Protein AF-A0A4Q5YPZ2-F1 (afdb_monomer_lite)

Foldseek 3Di:
DQVVLVVLLVVLVVLLVVLVVCLPVPVVVPDPPVVSVVVSVVSSVVVCVVSVVVCCVVPPQPDPVSVVVSVVSSVVVVCCCQVVVCVVVVHDPVRSVVD

Radius of gyration: 15.44 Å; chains: 1; bounding box: 38×21×40 Å

Secondary structure (DSSP, 8-state):
-HHHHHHTTHHHHHHHHHHHHHIIIIITTTS-HHHHHHHHHHHHHHHHHHHHHHHHHHS--SSHHHHHHHHHHHHHHHHHHHHHHHHHTT--HHHHHH-

Structure (mmCIF, N/CA/C/O backbone):
data_AF-A0A4Q5YPZ2-F1
#
_entry.id   AF-A0A4Q5YPZ2-F1
#
loop_
_atom_site.group_PDB
_atom_site.id
_atom_site.type_symbol
_atom_site.label_atom_id
_atom_site.label_alt_id
_atom_site.label_comp_id
_atom_site.label_asym_id
_atom_site.label_entity_id
_atom_site.label_seq_id
_atom_site.pdbx_PDB_ins_code
_atom_site.Cartn_x
_atom_site.Cartn_y
_atom_site.Cartn_z
_atom_site.occupancy
_atom_site.B_iso_or_equiv
_atom_site.auth_seq_id
_atom_site.auth_comp_id
_atom_site.auth_asym_id
_atom_site.auth_atom_id
_atom_site.pdbx_PDB_model_num
ATOM 1 N N . MET A 1 1 ? 12.540 3.734 -14.340 1.00 77.44 1 MET A N 1
ATOM 2 C CA . MET A 1 1 ? 11.725 2.545 -13.996 1.00 77.44 1 MET A CA 1
ATOM 3 C C . MET A 1 1 ? 11.141 2.666 -12.594 1.00 77.44 1 MET A C 1
ATOM 5 O O . MET A 1 1 ? 9.938 2.852 -12.491 1.00 77.44 1 MET A O 1
ATOM 9 N N . LEU A 1 2 ? 11.954 2.670 -11.532 1.00 85.50 2 LEU A N 1
ATOM 10 C CA . LEU A 1 2 ? 11.443 2.626 -10.153 1.00 85.50 2 LEU A CA 1
ATOM 11 C C . LEU A 1 2 ? 10.591 3.818 -9.717 1.00 85.50 2 LEU A C 1
ATOM 13 O O . LEU A 1 2 ? 9.527 3.614 -9.150 1.00 85.50 2 LEU A O 1
ATOM 17 N N . VAL A 1 3 ? 10.997 5.045 -10.053 1.00 92.81 3 VAL A N 1
ATOM 18 C CA . VAL A 1 3 ? 10.219 6.257 -9.727 1.00 92.81 3 VAL A CA 1
ATOM 19 C C . VAL A 1 3 ? 8.802 6.189 -10.304 1.00 92.81 3 VAL A C 1
ATOM 21 O O . VAL A 1 3 ? 7.842 6.543 -9.633 1.00 92.81 3 VAL A O 1
ATOM 24 N N . LYS A 1 4 ? 8.648 5.657 -11.523 1.00 94.38 4 LYS A N 1
ATOM 25 C CA . LYS A 1 4 ? 7.330 5.454 -12.135 1.00 94.38 4 LYS A CA 1
ATOM 26 C C . LYS A 1 4 ? 6.474 4.505 -11.295 1.00 94.38 4 LYS A C 1
ATOM 28 O O . LYS A 1 4 ? 5.333 4.835 -11.006 1.00 94.38 4 LYS A O 1
ATOM 33 N N . TYR A 1 5 ? 7.015 3.3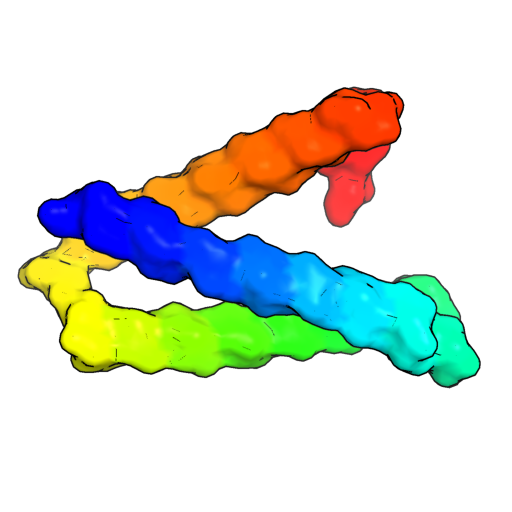60 -10.883 1.00 94.81 5 TYR A N 1
ATOM 34 C CA . TYR A 1 5 ? 6.274 2.413 -10.046 1.00 94.81 5 TYR A CA 1
ATOM 35 C C . TYR A 1 5 ? 6.019 2.945 -8.632 1.00 94.81 5 TYR A C 1
ATOM 37 O O . TYR A 1 5 ? 4.965 2.659 -8.077 1.00 94.81 5 TYR A O 1
ATOM 45 N N . ALA A 1 6 ? 6.903 3.780 -8.081 1.00 95.94 6 ALA A N 1
ATOM 46 C CA . ALA A 1 6 ? 6.646 4.495 -6.831 1.00 95.94 6 ALA A CA 1
ATOM 47 C C . ALA A 1 6 ? 5.456 5.465 -6.963 1.00 95.94 6 ALA A C 1
ATOM 49 O O . ALA A 1 6 ? 4.599 5.516 -6.089 1.00 95.94 6 ALA A O 1
ATOM 50 N N . LEU A 1 7 ? 5.340 6.190 -8.080 1.00 96.69 7 LEU A N 1
ATOM 51 C CA . LEU A 1 7 ? 4.176 7.049 -8.340 1.00 96.69 7 LEU A CA 1
ATOM 52 C C . LEU A 1 7 ? 2.893 6.233 -8.542 1.00 96.69 7 LEU A C 1
ATOM 54 O O . LEU A 1 7 ? 1.832 6.624 -8.064 1.00 96.69 7 LEU A O 1
ATOM 58 N N . LEU A 1 8 ? 2.992 5.071 -9.194 1.00 96.88 8 LEU A N 1
ATOM 59 C CA . LEU A 1 8 ? 1.876 4.134 -9.361 1.00 96.88 8 LEU A CA 1
ATOM 60 C C . LEU A 1 8 ? 1.464 3.441 -8.054 1.00 96.88 8 LEU A C 1
ATOM 62 O O . LEU A 1 8 ? 0.440 2.766 -8.027 1.00 96.88 8 LEU A O 1
ATOM 66 N N . TRP A 1 9 ? 2.201 3.613 -6.961 1.00 97.62 9 TRP A N 1
ATOM 67 C CA . TRP A 1 9 ? 1.749 3.178 -5.642 1.00 97.62 9 TRP A CA 1
ATOM 68 C C . TRP A 1 9 ? 0.764 4.173 -5.003 1.00 97.62 9 TRP A C 1
ATOM 70 O O . TRP A 1 9 ? -0.123 3.755 -4.266 1.00 97.62 9 TRP A O 1
ATOM 80 N N . LEU A 1 10 ? 0.821 5.467 -5.343 1.00 97.25 10 LEU A N 1
ATOM 81 C CA . LEU A 1 10 ? -0.046 6.490 -4.736 1.00 97.25 10 LEU A CA 1
ATOM 82 C C . LEU A 1 10 ? -1.554 6.220 -4.904 1.00 97.25 10 LEU A C 1
ATOM 84 O 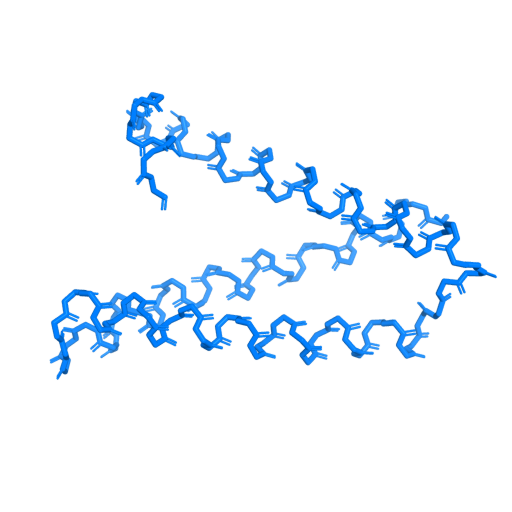O . LEU A 1 10 ? -2.286 6.391 -3.930 1.00 97.25 10 LEU A O 1
ATOM 88 N N . PRO A 1 11 ? -2.065 5.750 -6.061 1.00 97.56 11 PRO A N 1
ATOM 89 C CA . PRO A 1 11 ? -3.475 5.380 -6.170 1.00 97.56 11 PRO A CA 1
ATOM 90 C C . PRO A 1 11 ? -3.885 4.239 -5.230 1.00 97.56 11 PRO A C 1
ATOM 92 O O . PRO A 1 11 ? -5.029 4.215 -4.782 1.00 97.56 11 PRO A O 1
ATOM 95 N N . MET A 1 12 ? -2.967 3.332 -4.866 1.00 97.19 12 MET A N 1
ATOM 96 C CA . MET A 1 12 ? -3.262 2.279 -3.887 1.00 97.19 12 MET A CA 1
ATOM 97 C C . MET A 1 12 ? -3.524 2.852 -2.493 1.00 97.19 12 MET A C 1
ATOM 99 O O . MET A 1 12 ? -4.379 2.323 -1.787 1.00 97.19 12 MET A O 1
ATOM 103 N N . LEU A 1 13 ? -2.885 3.967 -2.117 1.00 96.19 13 LEU A N 1
ATOM 104 C CA . LEU A 1 13 ? -3.229 4.672 -0.877 1.00 96.19 13 LEU A CA 1
ATOM 105 C C . LEU A 1 13 ? -4.670 5.176 -0.898 1.00 96.19 13 LEU A C 1
ATOM 107 O O . LEU A 1 13 ? -5.396 5.009 0.077 1.00 96.19 13 LEU A O 1
ATOM 111 N N . ILE A 1 14 ? -5.095 5.774 -2.013 1.00 96.94 14 ILE A N 1
ATOM 112 C CA . ILE A 1 14 ? -6.461 6.286 -2.162 1.00 96.94 14 ILE A CA 1
ATOM 113 C C . ILE A 1 14 ? -7.456 5.129 -2.046 1.00 96.94 14 ILE A C 1
ATOM 115 O O . ILE A 1 14 ? -8.415 5.225 -1.284 1.00 96.94 14 ILE A O 1
ATOM 119 N N . ILE A 1 15 ? -7.189 4.013 -2.732 1.00 97.88 15 ILE A N 1
ATOM 120 C CA . ILE A 1 15 ? -8.003 2.794 -2.650 1.00 97.88 15 ILE A CA 1
ATOM 121 C C . ILE A 1 15 ? -8.082 2.287 -1.200 1.00 97.88 15 ILE A C 1
ATOM 123 O O . ILE A 1 15 ? -9.177 2.010 -0.713 1.00 97.88 15 ILE A O 1
ATOM 127 N N . ALA A 1 16 ? -6.955 2.209 -0.486 1.00 96.25 16 ALA A N 1
ATOM 128 C CA . ALA A 1 16 ? -6.914 1.746 0.901 1.00 96.25 16 ALA A CA 1
ATOM 129 C C . ALA A 1 16 ? -7.703 2.662 1.850 1.00 96.25 16 ALA A C 1
ATOM 131 O O . ALA A 1 16 ? -8.487 2.180 2.670 1.00 96.25 16 ALA A O 1
ATOM 132 N N . ILE A 1 17 ? -7.551 3.981 1.704 1.00 94.75 17 ILE A N 1
ATOM 133 C CA . ILE A 1 17 ? -8.291 4.974 2.488 1.00 94.75 17 ILE A CA 1
ATOM 134 C C . ILE A 1 17 ? -9.791 4.838 2.215 1.00 94.75 17 ILE A C 1
ATOM 136 O O . ILE A 1 17 ? -10.571 4.691 3.155 1.00 94.75 17 ILE A O 1
ATOM 140 N N . MET A 1 18 ? -10.203 4.817 0.943 1.00 97.50 18 MET A N 1
ATOM 141 C CA . MET A 1 18 ? -11.606 4.643 0.554 1.00 97.50 18 MET A CA 1
ATOM 142 C C . MET A 1 18 ? -12.192 3.331 1.083 1.00 97.50 18 MET A C 1
ATOM 144 O O . MET A 1 18 ? -13.334 3.317 1.535 1.00 97.50 18 MET A O 1
ATOM 148 N N . ASN A 1 19 ? -11.415 2.247 1.088 1.00 97.12 19 ASN A N 1
ATOM 149 C CA . ASN A 1 19 ? -11.832 0.975 1.668 1.00 97.12 19 ASN A CA 1
ATOM 150 C C . ASN A 1 19 ? -12.043 1.068 3.190 1.00 97.12 19 ASN A C 1
ATOM 152 O O . ASN A 1 19 ? -13.027 0.543 3.712 1.00 97.12 19 ASN A O 1
ATOM 156 N N . GLY A 1 20 ? -11.171 1.790 3.900 1.00 94.38 20 GLY A N 1
ATOM 157 C CA . GLY A 1 20 ? -11.356 2.095 5.320 1.00 94.38 20 GLY A CA 1
ATOM 158 C C . GLY A 1 20 ? -12.622 2.916 5.587 1.00 94.38 20 GLY A C 1
ATOM 159 O O . GLY A 1 20 ? -13.386 2.589 6.495 1.00 94.38 20 GLY A O 1
ATOM 160 N N . PHE A 1 21 ? -12.897 3.927 4.753 1.00 95.31 21 PHE A N 1
ATOM 161 C CA . PHE A 1 21 ? -14.149 4.691 4.805 1.00 95.31 21 PHE A CA 1
ATOM 162 C C . PHE A 1 21 ? -15.371 3.801 4.545 1.00 95.31 21 PHE A C 1
ATOM 164 O O . PHE A 1 21 ? -16.349 3.863 5.290 1.00 95.31 21 PHE A O 1
ATOM 171 N N . LEU A 1 22 ? -15.317 2.941 3.524 1.00 95.19 22 LEU A N 1
ATOM 172 C CA . LEU A 1 22 ? -16.392 2.001 3.211 1.00 95.19 22 LEU A CA 1
ATOM 173 C C . LEU A 1 22 ? -16.687 1.087 4.410 1.00 95.19 22 LEU A C 1
ATOM 175 O O . LEU A 1 22 ? -17.848 0.902 4.782 1.00 95.19 22 LEU A O 1
ATOM 179 N N . ARG A 1 23 ? -15.640 0.569 5.061 1.00 95.75 23 ARG A N 1
ATOM 180 C CA . ARG A 1 23 ? -15.772 -0.255 6.264 1.00 95.75 23 ARG A CA 1
ATOM 181 C C . ARG A 1 23 ? -16.472 0.492 7.391 1.00 95.75 23 ARG A C 1
ATOM 183 O O . ARG A 1 23 ? -17.477 0.003 7.903 1.00 95.75 23 ARG A O 1
ATOM 190 N N . GLU A 1 24 ? -15.950 1.657 7.764 1.00 95.25 24 GLU A N 1
ATOM 191 C CA . GLU A 1 24 ? -16.396 2.367 8.964 1.00 95.25 24 GLU A CA 1
ATOM 192 C C . GLU A 1 24 ? -17.800 2.960 8.803 1.00 95.25 24 GLU A C 1
ATOM 194 O O . GLU A 1 24 ? -18.636 2.840 9.695 1.00 95.25 24 GLU A O 1
ATOM 199 N N . PHE A 1 25 ? -18.094 3.561 7.648 1.00 94.56 25 PHE A N 1
ATOM 200 C CA . PHE A 1 25 ? -19.335 4.314 7.460 1.00 94.56 25 PHE A CA 1
ATOM 201 C C . PHE A 1 25 ? -20.485 3.498 6.869 1.00 94.56 25 PHE A C 1
ATOM 203 O O . PHE A 1 25 ? -21.640 3.922 6.998 1.00 94.56 25 PHE A O 1
ATOM 210 N N . PHE A 1 26 ? -20.200 2.354 6.239 1.00 93.69 26 PHE A N 1
ATOM 211 C CA . PHE A 1 26 ? -21.215 1.535 5.574 1.00 93.69 26 PHE A CA 1
ATOM 212 C C . PHE A 1 26 ? -21.257 0.104 6.108 1.00 93.69 26 PHE A C 1
ATOM 214 O O . PHE A 1 26 ? -22.321 -0.334 6.537 1.00 93.69 26 PHE A O 1
ATOM 221 N N . ILE A 1 27 ? -20.137 -0.627 6.126 1.00 92.94 27 ILE A N 1
ATOM 222 C CA . ILE A 1 27 ? -20.154 -2.062 6.463 1.00 92.94 27 ILE A CA 1
ATOM 223 C C . ILE A 1 27 ? -20.472 -2.284 7.949 1.00 92.94 27 ILE A C 1
ATOM 225 O O . ILE A 1 27 ? -21.405 -3.022 8.262 1.00 92.94 27 ILE A O 1
ATOM 229 N N . LYS A 1 28 ? -19.776 -1.596 8.866 1.00 93.94 28 LYS A N 1
ATOM 230 C CA . LYS A 1 28 ? -19.964 -1.755 10.326 1.00 93.94 28 LYS A CA 1
ATOM 231 C C . LYS A 1 28 ? -21.378 -1.434 10.820 1.00 93.94 28 LYS A C 1
ATOM 233 O O . LYS A 1 28 ? -21.761 -1.867 11.897 1.00 93.94 28 LYS A O 1
ATOM 238 N N . LYS A 1 29 ? -22.192 -0.721 10.032 1.00 93.75 29 LYS A N 1
ATOM 239 C CA . LYS A 1 29 ? -23.606 -0.467 10.362 1.00 93.75 29 LYS A CA 1
ATOM 240 C C . LYS A 1 29 ? -24.495 -1.710 10.257 1.00 93.75 29 LYS A C 1
ATOM 242 O O . LYS A 1 29 ? -25.605 -1.692 10.774 1.00 93.75 29 LYS A O 1
ATOM 247 N N . HIS A 1 30 ? -24.032 -2.756 9.574 1.00 94.44 30 HIS A N 1
ATOM 248 C CA . HIS A 1 30 ? -24.847 -3.923 9.230 1.00 94.44 30 HIS A CA 1
ATOM 249 C C . HIS A 1 30 ? -24.306 -5.236 9.808 1.00 94.44 30 HIS A C 1
ATOM 251 O O . HIS A 1 30 ? -25.028 -6.229 9.830 1.00 94.44 30 HIS A O 1
ATOM 257 N N . VAL A 1 31 ? -23.048 -5.266 10.256 1.00 95.19 31 VAL A N 1
ATOM 258 C CA . VAL A 1 31 ? -22.375 -6.474 10.756 1.00 95.19 31 VAL A CA 1
ATOM 259 C C . VAL A 1 31 ? -21.481 -6.149 11.954 1.00 95.19 31 VAL A C 1
ATOM 261 O O . VAL A 1 31 ? -21.130 -4.994 12.175 1.00 95.19 31 VAL A O 1
ATOM 264 N N . ASN A 1 32 ? -21.089 -7.174 12.718 1.00 95.06 32 ASN A N 1
ATOM 265 C CA . ASN A 1 32 ? -20.125 -7.018 13.812 1.00 95.06 32 ASN A CA 1
ATOM 266 C C . ASN A 1 32 ? -18.725 -6.619 13.304 1.00 95.06 32 ASN A C 1
ATOM 268 O O . ASN A 1 32 ? -18.401 -6.804 12.129 1.00 95.06 32 ASN A O 1
ATOM 272 N N . ASP A 1 33 ? -17.883 -6.127 14.214 1.00 91.19 33 ASP A N 1
ATOM 273 C CA . ASP A 1 33 ? -16.552 -5.606 13.884 1.00 91.19 33 ASP A CA 1
ATOM 274 C C . ASP A 1 33 ? -15.673 -6.625 13.153 1.00 91.19 33 ASP A C 1
ATOM 276 O O . ASP A 1 33 ? -15.115 -6.311 12.103 1.00 91.19 33 ASP A O 1
ATOM 280 N N . LEU A 1 34 ? -15.597 -7.867 13.639 1.00 93.81 34 LEU A N 1
ATOM 281 C CA . LEU A 1 34 ? -14.769 -8.900 13.010 1.00 93.81 34 LEU A CA 1
ATOM 282 C C . LEU A 1 34 ? -15.191 -9.160 11.556 1.00 93.81 34 LEU A C 1
ATOM 284 O O . LEU A 1 34 ? -14.356 -9.191 10.653 1.00 93.81 34 LEU A O 1
ATOM 288 N N . THR A 1 35 ? -16.495 -9.294 11.319 1.00 94.81 35 THR A N 1
ATOM 289 C CA . THR A 1 35 ? -17.049 -9.526 9.979 1.00 94.81 35 THR A CA 1
ATOM 290 C C . THR A 1 35 ? -16.826 -8.308 9.084 1.00 94.81 35 THR A C 1
ATOM 292 O O . THR A 1 35 ? -16.475 -8.457 7.914 1.00 94.81 35 THR A O 1
ATOM 295 N N . ALA A 1 36 ? -16.968 -7.092 9.622 1.00 95.44 36 ALA A N 1
ATOM 296 C CA . ALA A 1 36 ? -16.695 -5.868 8.877 1.00 95.44 36 ALA A CA 1
ATOM 297 C C . ALA A 1 36 ? -15.231 -5.785 8.430 1.00 95.44 36 ALA A C 1
ATOM 299 O O . ALA A 1 36 ? -14.955 -5.407 7.289 1.00 95.44 36 ALA A O 1
ATOM 300 N N . HIS A 1 37 ? -14.298 -6.160 9.308 1.00 93.44 37 HIS A N 1
ATOM 301 C CA . HIS A 1 37 ? -12.879 -6.244 8.983 1.00 93.44 37 HIS A CA 1
ATOM 302 C C . HIS A 1 37 ? -12.619 -7.277 7.883 1.00 93.44 37 HIS A C 1
ATOM 304 O O . HIS A 1 37 ? -12.002 -6.935 6.880 1.00 93.44 37 HIS A O 1
ATOM 310 N N . GLN A 1 38 ? -13.155 -8.494 8.005 1.00 96.31 38 GLN A N 1
ATOM 311 C CA . GLN A 1 38 ? -12.983 -9.546 6.997 1.00 96.31 38 GLN A CA 1
ATOM 312 C C . GLN A 1 38 ? -13.518 -9.133 5.618 1.00 96.31 38 GLN A C 1
ATOM 314 O O . GLN A 1 38 ? -12.810 -9.258 4.619 1.00 96.31 38 GLN A O 1
ATOM 319 N N . LEU A 1 39 ? -14.738 -8.588 5.555 1.00 96.31 39 LEU A N 1
ATOM 320 C CA . LEU A 1 39 ? -15.333 -8.115 4.301 1.00 96.31 39 LEU A CA 1
ATOM 321 C C . LEU A 1 39 ? -14.538 -6.958 3.688 1.00 96.31 39 LEU A C 1
ATOM 323 O O . LEU A 1 39 ? -14.332 -6.925 2.477 1.00 96.31 39 LEU A O 1
ATOM 327 N N . SER A 1 40 ? -14.059 -6.030 4.516 1.00 95.56 40 SER A N 1
ATOM 328 C CA . SER A 1 40 ? -13.220 -4.916 4.072 1.00 95.56 40 SER A CA 1
ATOM 329 C C . SER A 1 40 ? -11.860 -5.384 3.548 1.00 95.56 40 SER A C 1
ATOM 331 O O . SER A 1 40 ? -11.377 -4.851 2.551 1.00 95.56 40 SER A O 1
ATOM 333 N N . THR A 1 41 ? -11.257 -6.405 4.159 1.00 95.44 41 THR A N 1
ATOM 334 C CA . THR A 1 41 ? -10.020 -7.019 3.660 1.00 95.44 41 THR A CA 1
ATOM 335 C C . THR A 1 41 ? -10.249 -7.692 2.310 1.00 95.44 41 THR A C 1
ATOM 337 O O . THR A 1 41 ? -9.475 -7.472 1.382 1.00 95.44 41 THR A O 1
ATOM 340 N N . LEU A 1 42 ? -11.339 -8.454 2.156 1.00 97.44 42 LEU A N 1
ATOM 341 C CA . LEU A 1 42 ? -11.695 -9.072 0.874 1.00 97.44 42 LEU A CA 1
ATOM 342 C C . LEU A 1 42 ? -11.931 -8.022 -0.219 1.00 97.44 42 LEU A C 1
ATOM 344 O O . LEU A 1 42 ? -11.413 -8.164 -1.326 1.00 97.44 42 LEU A O 1
ATOM 348 N N . ALA A 1 43 ? -12.657 -6.947 0.097 1.00 96.56 43 ALA A N 1
ATOM 349 C CA . ALA A 1 43 ? -12.877 -5.841 -0.830 1.00 96.56 43 ALA A CA 1
ATOM 350 C C . ALA A 1 43 ? -11.552 -5.188 -1.252 1.00 96.56 43 ALA A C 1
ATOM 352 O O . ALA A 1 43 ? -11.316 -4.989 -2.445 1.00 96.56 43 ALA A O 1
ATOM 353 N N . LEU A 1 44 ? -10.652 -4.923 -0.298 1.00 97.00 44 LEU A N 1
ATOM 354 C CA . LEU A 1 44 ? -9.342 -4.345 -0.588 1.00 97.00 44 LEU A CA 1
ATOM 355 C C . LEU A 1 44 ? -8.489 -5.249 -1.479 1.00 97.00 44 LEU A C 1
ATOM 357 O O . LEU A 1 44 ? -7.889 -4.754 -2.431 1.00 97.00 44 LEU A O 1
ATOM 361 N N . ILE A 1 45 ? -8.470 -6.560 -1.213 1.00 97.56 45 ILE A N 1
ATOM 362 C CA . ILE A 1 45 ? -7.761 -7.543 -2.043 1.00 97.56 45 ILE A CA 1
ATOM 363 C C . ILE A 1 45 ? -8.274 -7.486 -3.482 1.00 97.56 45 ILE A C 1
ATOM 365 O O . ILE A 1 45 ? -7.469 -7.433 -4.408 1.00 97.56 45 ILE A O 1
ATOM 369 N N . VAL A 1 46 ? -9.595 -7.452 -3.684 1.00 98.12 46 VAL A N 1
ATOM 370 C CA . VAL A 1 46 ? -10.189 -7.365 -5.026 1.00 98.12 46 VAL A CA 1
ATOM 371 C C . VAL A 1 46 ? -9.809 -6.052 -5.710 1.00 98.12 46 VAL A C 1
ATOM 373 O O . VAL A 1 46 ? -9.364 -6.073 -6.858 1.00 98.12 46 VAL A O 1
ATOM 376 N N . PHE A 1 47 ? -9.920 -4.912 -5.024 1.00 98.00 47 PHE A N 1
ATOM 377 C CA . PHE A 1 47 ? -9.562 -3.617 -5.609 1.00 98.00 47 PHE A CA 1
ATOM 378 C C . PHE A 1 47 ? -8.077 -3.524 -5.962 1.00 98.00 47 PHE A C 1
ATOM 380 O O . PHE A 1 47 ? -7.736 -3.051 -7.048 1.00 98.00 47 PHE A O 1
ATOM 387 N N . PHE A 1 48 ? -7.192 -4.015 -5.094 1.00 97.62 48 PHE A N 1
ATOM 388 C CA . PHE A 1 48 ? -5.767 -4.097 -5.391 1.00 97.62 48 PHE A CA 1
ATOM 389 C C . PHE A 1 48 ? -5.482 -5.066 -6.531 1.00 97.62 48 PHE A C 1
ATOM 391 O O . PHE A 1 48 ? -4.735 -4.701 -7.429 1.00 97.62 48 PHE A O 1
ATOM 398 N N . ALA A 1 49 ? -6.103 -6.245 -6.574 1.00 97.69 49 ALA A N 1
ATOM 399 C CA . ALA A 1 49 ? -5.911 -7.189 -7.670 1.00 97.69 49 ALA A CA 1
ATOM 400 C C . ALA A 1 49 ? -6.290 -6.568 -9.023 1.00 97.69 49 ALA A C 1
ATOM 402 O O . ALA A 1 49 ? -5.501 -6.627 -9.964 1.00 97.69 49 ALA A O 1
ATOM 403 N N . VAL A 1 50 ? -7.449 -5.905 -9.104 1.00 98.31 50 VAL A N 1
ATOM 404 C CA . VAL A 1 50 ? -7.902 -5.209 -10.320 1.00 98.31 50 VAL A CA 1
ATOM 405 C C . VAL A 1 50 ? -6.944 -4.081 -10.702 1.00 98.31 50 VAL A C 1
ATOM 407 O O . VAL A 1 50 ? -6.534 -3.986 -11.861 1.00 98.31 50 VAL A O 1
ATOM 410 N N . TYR A 1 51 ? -6.552 -3.242 -9.741 1.00 98.19 51 TYR A N 1
ATOM 411 C CA . TYR A 1 51 ? -5.640 -2.127 -9.988 1.00 98.19 51 TYR A CA 1
ATOM 412 C C . TYR A 1 51 ? -4.258 -2.604 -10.448 1.00 98.19 51 TYR A C 1
ATOM 414 O O . TYR A 1 51 ? -3.742 -2.144 -11.466 1.00 98.19 51 TYR A O 1
ATOM 422 N N . ILE A 1 52 ? -3.666 -3.553 -9.726 1.00 96.44 52 ILE A N 1
ATOM 423 C CA . ILE A 1 52 ? -2.344 -4.104 -10.027 1.00 96.44 52 ILE A CA 1
ATOM 424 C C . ILE A 1 52 ? -2.370 -4.802 -11.385 1.00 96.44 52 ILE A C 1
ATOM 426 O O . ILE A 1 52 ? -1.472 -4.577 -12.193 1.00 96.44 52 ILE A O 1
ATOM 430 N N . TRP A 1 53 ? -3.412 -5.582 -11.683 1.00 97.31 53 TRP A N 1
ATOM 431 C CA . TRP A 1 53 ? -3.587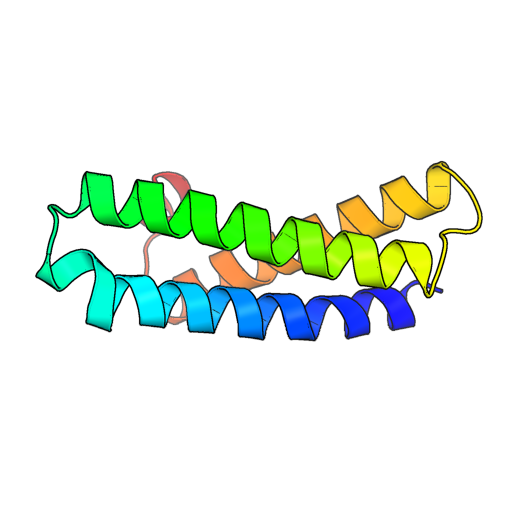 -6.198 -12.997 1.00 97.31 53 TRP A CA 1
ATOM 432 C C . TRP A 1 53 ? -3.622 -5.148 -14.115 1.00 97.31 53 TRP A C 1
ATOM 434 O O . TRP A 1 53 ? -2.888 -5.270 -15.099 1.00 97.31 53 TRP A O 1
ATOM 444 N N . PHE A 1 54 ? -4.392 -4.071 -13.946 1.00 97.94 54 PHE A N 1
ATOM 445 C CA . PHE A 1 54 ? -4.432 -2.966 -14.905 1.00 97.94 54 PHE A CA 1
ATOM 446 C C . PHE A 1 54 ? -3.057 -2.301 -15.088 1.00 97.94 54 PHE A C 1
ATOM 448 O O . PHE A 1 54 ? -2.620 -2.051 -16.212 1.00 97.94 54 PHE A O 1
ATOM 455 N N . ILE A 1 55 ? -2.332 -2.048 -13.997 1.00 96.56 55 ILE A N 1
ATOM 456 C CA . ILE A 1 55 ? -0.999 -1.444 -14.060 1.00 96.56 55 ILE A CA 1
ATOM 457 C C . ILE A 1 55 ? 0.007 -2.351 -14.767 1.00 96.56 55 ILE A C 1
ATOM 459 O O . ILE A 1 55 ? 0.718 -1.877 -15.652 1.00 96.56 55 ILE A O 1
ATOM 463 N N . ILE A 1 56 ? 0.063 -3.634 -14.414 1.00 94.75 56 ILE A N 1
ATOM 464 C CA . ILE A 1 56 ? 1.034 -4.584 -14.970 1.00 94.75 56 ILE A CA 1
ATOM 465 C C . ILE A 1 56 ? 0.736 -4.889 -16.441 1.00 94.75 56 ILE A C 1
ATOM 467 O O . ILE A 1 56 ? 1.659 -5.035 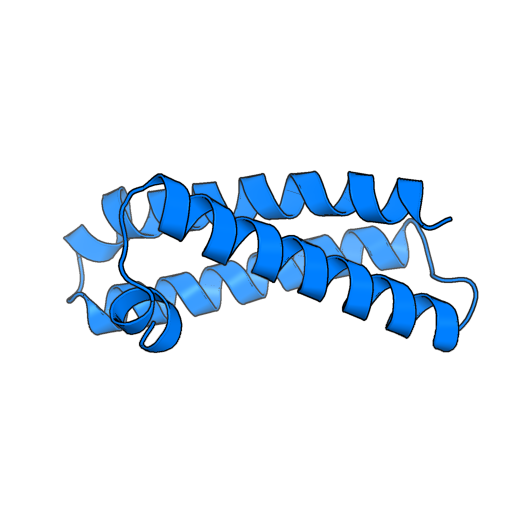-17.235 1.00 94.75 56 ILE A O 1
ATOM 471 N N . THR A 1 57 ? -0.534 -4.922 -16.845 1.00 95.56 57 THR A N 1
ATOM 472 C CA . THR A 1 57 ? -0.906 -5.078 -18.263 1.00 95.56 57 THR A CA 1
ATOM 473 C C . THR A 1 57 ? -0.567 -3.834 -19.085 1.00 95.56 57 THR A C 1
ATOM 475 O O . THR A 1 57 ? 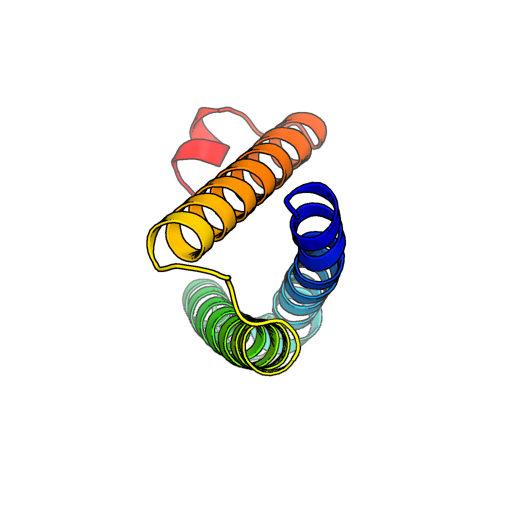-0.057 -3.947 -20.199 1.00 95.56 57 THR A O 1
ATOM 478 N N . ARG A 1 58 ? -0.795 -2.629 -18.544 1.00 96.25 58 ARG A N 1
ATOM 479 C CA . ARG A 1 58 ? -0.496 -1.364 -19.236 1.00 96.25 58 ARG A CA 1
ATOM 480 C C . ARG A 1 58 ? 0.994 -1.025 -19.262 1.00 96.25 58 ARG A C 1
ATOM 482 O O . ARG A 1 58 ? 1.458 -0.350 -20.190 1.00 96.25 58 ARG A O 1
ATOM 489 N N . PHE A 1 59 ? 1.714 -1.431 -18.224 1.00 94.62 59 PHE A N 1
ATOM 490 C CA . PHE A 1 59 ? 3.128 -1.176 -17.996 1.00 94.62 59 PHE A CA 1
ATOM 491 C C . PHE A 1 59 ? 3.791 -2.467 -17.503 1.00 94.62 59 PHE A C 1
ATOM 493 O O . PHE A 1 59 ? 4.030 -2.614 -16.306 1.00 94.62 59 PHE A O 1
ATOM 500 N N . PRO A 1 60 ? 4.077 -3.412 -18.410 1.00 94.38 60 PRO A N 1
ATOM 501 C CA . PRO A 1 60 ? 4.691 -4.672 -18.029 1.00 94.38 60 PRO A CA 1
ATOM 502 C C . PRO A 1 60 ? 6.110 -4.453 -17.478 1.00 94.38 60 PRO A C 1
ATOM 504 O O . PRO A 1 60 ? 6.871 -3.648 -18.032 1.00 94.38 60 PRO A O 1
ATOM 507 N N . PRO A 1 61 ? 6.496 -5.154 -16.395 1.00 94.00 61 PRO A N 1
ATOM 508 C CA . PRO A 1 61 ? 7.886 -5.244 -15.965 1.00 94.00 61 PRO A CA 1
ATOM 509 C C . PRO A 1 61 ? 8.764 -5.828 -17.080 1.00 94.00 61 PRO A C 1
ATOM 511 O O . PRO A 1 61 ? 8.321 -6.695 -17.831 1.00 94.00 61 PRO A O 1
ATOM 514 N N . GLY A 1 62 ? 10.014 -5.369 -17.183 1.00 93.75 62 GLY A N 1
ATOM 515 C CA . GLY A 1 62 ? 10.943 -5.842 -18.217 1.00 93.75 62 GLY A CA 1
ATOM 516 C C . GLY A 1 62 ? 11.443 -7.270 -17.984 1.00 93.75 62 GLY A C 1
ATOM 517 O O . GLY A 1 62 ? 11.886 -7.934 -18.917 1.00 93.75 62 GLY A O 1
ATOM 518 N N . SER A 1 63 ? 11.362 -7.750 -16.743 1.00 95.12 63 SER A N 1
ATOM 519 C CA . SER A 1 63 ? 11.816 -9.071 -16.321 1.00 95.12 63 SER A CA 1
ATOM 520 C C . SER A 1 63 ? 11.106 -9.522 -15.038 1.00 95.12 63 SER A C 1
ATOM 522 O O . SER A 1 63 ? 10.478 -8.721 -14.339 1.00 95.12 63 SER A O 1
ATOM 524 N N . ALA A 1 64 ? 11.247 -10.803 -14.686 1.00 95.19 64 ALA A N 1
ATOM 525 C CA . ALA A 1 64 ? 10.774 -11.324 -13.401 1.00 95.19 64 ALA A CA 1
ATOM 526 C C . ALA A 1 64 ? 11.467 -10.638 -12.207 1.00 95.19 64 ALA A C 1
ATOM 528 O O . ALA A 1 64 ? 10.820 -10.335 -11.205 1.00 95.19 64 ALA A O 1
ATOM 529 N N . SER A 1 65 ? 12.761 -10.327 -12.336 1.00 95.81 65 SER A N 1
ATOM 530 C CA . SER A 1 65 ? 13.520 -9.587 -11.321 1.00 95.81 65 SER A CA 1
ATOM 531 C C . SER A 1 65 ? 12.973 -8.174 -11.119 1.00 95.81 65 SER A C 1
ATOM 533 O O . SER A 1 65 ? 12.829 -7.734 -9.979 1.00 95.81 65 SER A O 1
ATOM 535 N N . ASP A 1 66 ? 12.597 -7.483 -12.202 1.00 94.44 66 ASP A N 1
ATOM 536 C CA . ASP A 1 66 ? 11.954 -6.167 -12.107 1.00 94.44 66 ASP A CA 1
ATOM 537 C C . ASP A 1 66 ? 10.607 -6.258 -11.389 1.00 94.44 66 ASP A C 1
ATOM 539 O O . ASP A 1 66 ? 10.317 -5.429 -10.529 1.00 94.44 66 ASP A O 1
ATOM 543 N N . ALA A 1 67 ? 9.794 -7.272 -11.704 1.00 95.00 67 ALA A N 1
ATOM 544 C CA . ALA A 1 67 ? 8.507 -7.492 -11.047 1.00 95.00 67 ALA A CA 1
ATOM 545 C C . ALA A 1 67 ? 8.672 -7.711 -9.534 1.00 95.00 67 ALA A C 1
ATOM 547 O O . ALA A 1 67 ? 7.957 -7.100 -8.739 1.00 95.00 67 ALA A O 1
ATOM 548 N N . MET A 1 68 ? 9.659 -8.519 -9.134 1.00 96.56 68 MET A N 1
ATOM 549 C CA . MET A 1 68 ? 9.981 -8.751 -7.724 1.00 96.56 68 MET A CA 1
ATOM 550 C C . MET A 1 68 ? 10.417 -7.458 -7.027 1.00 96.56 68 MET A C 1
ATOM 552 O O . MET A 1 68 ? 9.972 -7.160 -5.920 1.00 96.56 68 MET A O 1
ATOM 556 N N . LEU A 1 69 ? 11.256 -6.657 -7.686 1.00 96.62 69 LEU A N 1
ATOM 557 C CA . LEU A 1 69 ? 11.758 -5.404 -7.131 1.00 96.62 69 LEU A CA 1
ATOM 558 C C . LEU A 1 69 ? 10.643 -4.355 -6.986 1.00 96.62 69 LEU A C 1
ATOM 560 O O . LEU A 1 69 ? 10.589 -3.656 -5.976 1.00 96.62 69 LEU A O 1
ATOM 564 N N . ILE A 1 70 ? 9.710 -4.290 -7.941 1.00 96.12 70 ILE A N 1
ATOM 565 C CA . ILE A 1 70 ? 8.494 -3.466 -7.843 1.00 96.12 70 ILE A CA 1
ATOM 566 C C . ILE A 1 70 ? 7.633 -3.915 -6.657 1.00 96.12 70 ILE A C 1
ATOM 568 O O . ILE A 1 70 ? 7.192 -3.073 -5.878 1.00 96.12 70 ILE A O 1
ATOM 572 N N . GLY A 1 71 ? 7.435 -5.226 -6.487 1.00 95.69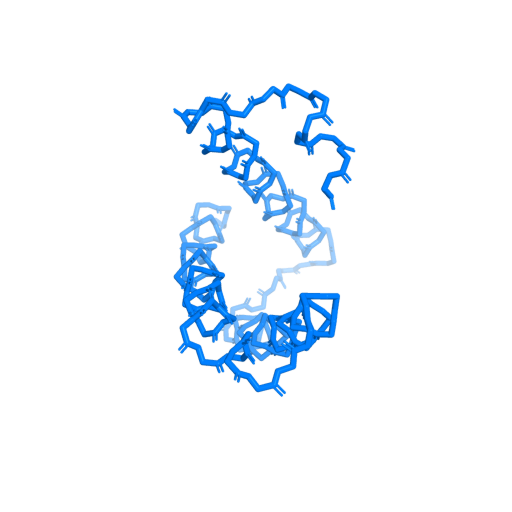 71 GLY A N 1
ATOM 573 C CA . GLY A 1 71 ? 6.692 -5.785 -5.358 1.00 95.69 71 GLY A CA 1
ATOM 574 C C . GLY A 1 71 ? 7.319 -5.431 -4.007 1.00 95.69 71 GLY A C 1
ATOM 575 O O . GLY A 1 71 ? 6.623 -4.941 -3.120 1.00 95.69 71 GLY A O 1
ATOM 576 N N . MET A 1 72 ? 8.639 -5.594 -3.867 1.00 97.56 72 MET A N 1
ATOM 577 C CA . MET A 1 72 ? 9.369 -5.208 -2.651 1.00 97.56 72 MET A CA 1
ATOM 578 C C . MET A 1 72 ? 9.294 -3.703 -2.380 1.00 97.56 72 MET A C 1
ATOM 580 O O . MET A 1 72 ? 9.112 -3.296 -1.234 1.00 97.56 72 MET A O 1
ATOM 584 N N . LEU A 1 73 ? 9.394 -2.872 -3.423 1.00 97.12 73 LEU A N 1
ATOM 585 C CA . LEU A 1 73 ? 9.228 -1.426 -3.299 1.00 97.12 73 LEU A CA 1
ATOM 586 C C . LEU A 1 73 ? 7.833 -1.078 -2.770 1.00 97.12 73 LEU A C 1
ATOM 588 O O . LEU A 1 73 ? 7.717 -0.312 -1.819 1.00 97.12 73 LEU A O 1
ATOM 592 N N . TRP A 1 74 ? 6.777 -1.638 -3.362 1.00 97.38 74 TRP A N 1
ATOM 593 C CA . TRP A 1 74 ? 5.403 -1.386 -2.928 1.00 97.38 74 TRP A CA 1
ATOM 594 C C . TRP A 1 74 ? 5.140 -1.886 -1.512 1.00 97.38 74 TRP A C 1
ATOM 596 O O . TRP A 1 74 ? 4.538 -1.156 -0.731 1.00 97.38 74 TRP A O 1
ATOM 606 N N . LEU A 1 75 ? 5.637 -3.072 -1.154 1.00 96.88 75 LEU A N 1
ATOM 607 C CA . LEU A 1 75 ? 5.561 -3.589 0.210 1.00 96.88 75 LEU A CA 1
ATOM 608 C C . LEU A 1 75 ? 6.233 -2.630 1.199 1.00 96.88 75 LEU A C 1
ATOM 610 O O . LEU A 1 75 ? 5.618 -2.234 2.185 1.00 96.88 75 LEU A O 1
ATOM 614 N N . GLY A 1 76 ? 7.470 -2.215 0.914 1.00 98.00 76 GLY A N 1
ATOM 615 C CA . GLY A 1 76 ? 8.215 -1.288 1.762 1.00 98.00 76 GLY A CA 1
ATOM 616 C C . GLY A 1 76 ? 7.503 0.055 1.927 1.00 98.00 76 GLY A C 1
ATOM 617 O O . GLY A 1 76 ? 7.372 0.538 3.047 1.00 98.00 76 GLY A O 1
ATOM 618 N N . LEU A 1 77 ? 6.989 0.633 0.837 1.00 97.44 77 LEU A N 1
ATOM 619 C CA . LEU A 1 77 ? 6.221 1.881 0.882 1.00 97.44 77 LEU A CA 1
ATOM 620 C C . LEU A 1 77 ? 4.943 1.741 1.717 1.00 97.44 77 LEU A C 1
ATOM 622 O O . LEU A 1 77 ? 4.654 2.620 2.526 1.00 97.44 77 LEU A O 1
ATOM 626 N N . THR A 1 78 ? 4.206 0.639 1.560 1.00 96.00 78 THR A N 1
ATOM 627 C CA . THR A 1 78 ? 2.989 0.367 2.336 1.00 96.00 78 THR A CA 1
ATOM 628 C C . THR A 1 78 ? 3.297 0.231 3.823 1.00 96.00 78 THR A C 1
ATOM 630 O O . THR A 1 78 ? 2.655 0.907 4.618 1.00 96.00 78 THR A O 1
ATOM 633 N N . LEU A 1 79 ? 4.321 -0.542 4.203 1.00 95.88 79 LEU A N 1
ATOM 634 C CA . LEU A 1 79 ? 4.729 -0.679 5.605 1.00 95.88 79 LEU A CA 1
ATOM 635 C C . LEU A 1 79 ? 5.190 0.667 6.184 1.00 95.88 79 LEU A C 1
ATOM 637 O O . LEU A 1 79 ? 4.751 1.068 7.258 1.00 95.88 79 LEU A O 1
ATOM 641 N N . ILE A 1 80 ? 6.033 1.416 5.467 1.00 96.69 80 ILE A N 1
ATOM 642 C CA . ILE A 1 80 ? 6.482 2.743 5.918 1.00 96.69 80 ILE A CA 1
ATOM 643 C C . ILE A 1 80 ? 5.287 3.677 6.126 1.00 96.69 80 ILE A C 1
ATOM 645 O O . ILE A 1 80 ? 5.240 4.388 7.129 1.00 96.69 80 ILE A O 1
ATOM 649 N N . PHE A 1 81 ? 4.324 3.677 5.204 1.00 95.19 81 PHE A N 1
ATOM 650 C CA . PHE A 1 81 ? 3.123 4.490 5.328 1.00 95.19 81 PHE A CA 1
ATOM 651 C C . PHE A 1 81 ? 2.264 4.054 6.514 1.00 95.19 81 PHE A C 1
ATOM 653 O O . PHE A 1 81 ? 1.912 4.891 7.334 1.00 95.19 81 PHE A O 1
ATOM 660 N N . GLU A 1 82 ? 1.945 2.770 6.634 1.00 93.56 82 GLU A N 1
ATOM 661 C CA . GLU A 1 82 ? 1.053 2.238 7.663 1.00 93.56 82 GLU A CA 1
ATOM 662 C C . GLU A 1 82 ? 1.620 2.431 9.069 1.00 93.56 82 GLU A C 1
ATOM 664 O O . GLU A 1 82 ? 0.980 3.053 9.923 1.00 93.56 82 GLU A O 1
ATOM 669 N N . PHE A 1 83 ? 2.864 2.000 9.291 1.00 95.19 83 PHE A N 1
ATOM 670 C CA . PHE A 1 83 ? 3.535 2.184 10.571 1.00 95.19 83 PHE A CA 1
ATOM 671 C C . PHE A 1 83 ? 3.833 3.663 10.826 1.00 95.19 83 PHE A C 1
ATOM 673 O O . PHE A 1 83 ? 3.566 4.155 11.919 1.00 95.19 83 PHE A O 1
ATOM 680 N N . GLY A 1 84 ? 4.325 4.411 9.835 1.00 96.00 84 GLY A N 1
ATOM 681 C CA . GLY A 1 84 ? 4.616 5.839 9.979 1.00 96.00 84 GLY A CA 1
ATOM 682 C C . GLY A 1 84 ? 3.373 6.660 10.327 1.00 96.00 84 GLY A C 1
ATOM 683 O O . GLY A 1 84 ? 3.383 7.436 11.284 1.00 96.00 84 GLY A O 1
ATOM 684 N N . PHE A 1 85 ? 2.272 6.440 9.609 1.00 93.56 85 PHE A N 1
ATOM 685 C CA . PHE A 1 85 ? 0.989 7.088 9.863 1.00 93.56 85 PHE A CA 1
ATOM 686 C C . PHE A 1 85 ? 0.382 6.644 11.197 1.00 93.56 85 PHE A C 1
ATOM 688 O O . PHE A 1 85 ? -0.109 7.473 11.962 1.00 93.56 85 PHE A O 1
ATOM 695 N N . GLY A 1 86 ? 0.449 5.352 11.520 1.00 93.50 86 GLY A N 1
ATOM 696 C CA . GLY A 1 86 ? 0.011 4.814 12.805 1.00 93.50 86 GLY A CA 1
ATOM 697 C C . GLY A 1 86 ? 0.751 5.442 13.989 1.00 93.50 86 GLY A C 1
ATOM 698 O O . GLY A 1 86 ? 0.123 5.869 14.958 1.00 93.50 86 GLY A O 1
ATOM 699 N N . ARG A 1 87 ? 2.076 5.583 13.883 1.00 95.69 87 ARG A N 1
ATOM 700 C CA . ARG A 1 87 ? 2.911 6.263 14.884 1.00 95.69 87 ARG A CA 1
ATOM 701 C C . ARG A 1 87 ? 2.577 7.746 14.991 1.00 95.69 87 ARG A C 1
ATOM 703 O O . ARG A 1 87 ? 2.465 8.251 16.104 1.00 95.69 87 ARG A O 1
ATOM 710 N N . TRP A 1 88 ? 2.372 8.429 13.864 1.00 95.38 88 TRP A N 1
ATOM 711 C CA . TRP A 1 88 ? 1.962 9.835 13.845 1.00 95.38 88 TRP A CA 1
ATOM 712 C C . TRP A 1 88 ? 0.588 10.061 14.499 1.00 95.38 88 TRP A C 1
ATOM 714 O O . TRP A 1 88 ? 0.397 11.061 15.184 1.00 95.38 88 TRP A O 1
ATOM 724 N N . ARG A 1 89 ? -0.339 9.097 14.385 1.00 94.94 89 ARG A N 1
ATOM 725 C CA . ARG A 1 89 ? -1.629 9.097 15.103 1.00 94.94 89 ARG A CA 1
ATOM 726 C C . ARG A 1 89 ? -1.529 8.772 16.601 1.00 94.94 89 ARG A C 1
ATOM 728 O O . ARG A 1 89 ? -2.544 8.812 17.287 1.00 94.94 89 ARG A O 1
ATOM 735 N N . GLY A 1 90 ? -0.338 8.457 17.112 1.00 95.00 90 GLY A N 1
ATOM 736 C CA . GLY A 1 90 ? -0.108 8.165 18.528 1.00 95.00 90 GLY A CA 1
ATOM 737 C C . GLY A 1 90 ? -0.250 6.692 18.924 1.00 95.00 90 GLY A C 1
ATOM 738 O O . GLY A 1 90 ? -0.174 6.389 20.113 1.00 95.00 90 GLY A O 1
ATOM 739 N N . ASN A 1 91 ? -0.408 5.763 17.972 1.00 94.56 91 ASN A N 1
ATOM 740 C CA . ASN A 1 91 ? -0.482 4.335 18.294 1.00 94.56 91 ASN A CA 1
ATOM 741 C C . ASN A 1 91 ? 0.858 3.823 18.851 1.00 94.56 91 ASN A C 1
ATOM 743 O O . ASN A 1 91 ? 1.943 4.175 18.362 1.00 94.56 91 ASN A O 1
ATOM 747 N N . SER A 1 92 ? 0.799 2.959 19.869 1.00 95.00 92 SER A N 1
ATOM 748 C CA . SER A 1 92 ? 1.990 2.297 20.403 1.00 95.00 92 SER A CA 1
ATOM 749 C C . SER A 1 92 ? 2.508 1.235 19.429 1.00 95.00 92 SER A C 1
ATOM 751 O O . SER A 1 92 ? 1.776 0.732 18.577 1.00 95.00 92 SER A O 1
ATOM 753 N N . TRP A 1 93 ? 3.781 0.860 19.567 1.00 93.00 93 TRP A N 1
ATOM 754 C CA . TRP A 1 93 ? 4.334 -0.257 18.799 1.00 93.00 93 TRP A CA 1
ATOM 755 C C . TRP A 1 93 ? 3.631 -1.580 19.109 1.00 93.00 93 TRP A C 1
ATOM 757 O O . TRP A 1 93 ? 3.482 -2.387 18.202 1.00 93.00 93 TRP A O 1
ATOM 767 N N . GLN A 1 94 ? 3.155 -1.791 20.345 1.00 93.38 94 GLN A N 1
ATOM 768 C CA . GLN A 1 94 ? 2.393 -3.002 20.665 1.00 93.38 94 GLN A CA 1
ATOM 769 C C . GLN A 1 94 ? 1.084 -3.058 19.877 1.00 93.38 94 GLN A C 1
ATOM 771 O O . GLN A 1 94 ? 0.745 -4.114 19.365 1.00 93.38 94 GLN A O 1
ATOM 776 N N . THR A 1 95 ? 0.379 -1.929 19.747 1.00 91.19 95 THR A N 1
ATOM 777 C CA . THR A 1 95 ? -0.850 -1.859 18.949 1.00 91.19 95 THR A CA 1
ATOM 778 C C . THR A 1 95 ? -0.566 -2.093 17.469 1.00 91.19 95 THR A C 1
ATOM 780 O O . THR A 1 95 ? -1.255 -2.886 16.852 1.00 91.19 95 THR A O 1
ATOM 783 N N . LEU A 1 96 ? 0.462 -1.449 16.905 1.00 91.25 96 LEU A N 1
ATOM 784 C CA . LEU A 1 96 ? 0.773 -1.568 15.472 1.00 91.25 96 LEU A CA 1
ATOM 785 C C . LEU A 1 96 ? 1.295 -2.949 15.059 1.00 91.25 96 LEU A C 1
ATOM 787 O O . LEU A 1 96 ? 1.165 -3.314 13.903 1.00 91.25 96 LEU A O 1
ATOM 791 N N . LEU A 1 97 ? 1.929 -3.688 15.971 1.00 91.06 97 LEU A N 1
ATOM 792 C CA . LEU A 1 97 ? 2.430 -5.041 15.702 1.00 91.06 97 LEU A CA 1
ATOM 793 C C . LEU A 1 97 ? 1.392 -6.138 15.981 1.00 91.06 97 LEU A C 1
ATOM 795 O O . LEU A 1 97 ? 1.658 -7.299 15.680 1.00 91.06 97 LEU A O 1
ATOM 799 N N . ALA A 1 98 ? 0.268 -5.789 16.612 1.00 88.12 98 ALA A N 1
ATOM 800 C CA . ALA A 1 98 ? -0.818 -6.711 16.941 1.00 88.12 98 ALA A CA 1
ATOM 801 C C . ALA A 1 98 ? -2.023 -6.601 15.989 1.00 88.12 98 ALA A C 1
ATOM 803 O O . ALA A 1 98 ? -2.938 -7.416 16.108 1.00 88.12 98 ALA A O 1
ATOM 804 N N . ASP A 1 99 ? -2.028 -5.591 15.116 1.00 73.62 99 ASP A N 1
ATOM 805 C CA . ASP A 1 99 ? -2.997 -5.401 14.025 1.00 73.62 99 ASP A CA 1
ATOM 806 C C . ASP A 1 99 ? -2.671 -6.347 12.852 1.00 73.62 99 ASP A C 1
ATOM 808 O O . ASP A 1 99 ? -3.622 -6.912 12.262 1.00 73.62 99 ASP A O 1
#

Sequence (99 aa):
MLVKYALLWLPMLIIAIMNGFLREFFIKKHVNDLTAHQLSTLALIVFFAVYIWFIITRFPPGSASDAMLIGMLWLGLTLIFEFGFGRWRGNSWQTLLAD

pLDDT: mean 94.98, std 3.48, range [73.62, 98.31]